Protein AF-A0A527G1C2-F1 (afdb_monomer)

Foldseek 3Di:
DVPPQDWDWDPQFDPDIDTLVQLSVVVVPDPDPDQALLVSLVSLLVSQPTQGPDDPVDGNVVSSVCRSVVSSVVSVVVVVVVVPD

Solvent-accessible surface area (backbone atoms only — not comparable to full-atom values): 5114 Å² total; per-residue (Å²): 126,96,75,83,68,79,82,54,74,51,63,87,30,39,96,60,65,45,68,44,62,59,40,42,49,53,59,70,69,47,85,66,92,65,94,49,35,68,61,52,17,52,46,36,58,77,44,62,80,74,66,36,43,70,50,99,91,45,51,16,69,57,48,52,66,51,44,21,68,48,47,22,50,53,46,50,48,52,64,56,60,72,68,76,118

Structure (mmCIF, N/CA/C/O backbone):
data_AF-A0A527G1C2-F1
#
_entry.id   AF-A0A527G1C2-F1
#
loop_
_atom_site.group_PDB
_atom_site.id
_atom_site.type_symbol
_atom_site.label_atom_id
_atom_site.label_alt_id
_atom_site.label_comp_id
_atom_site.label_asym_id
_atom_site.label_entity_id
_atom_site.label_seq_id
_atom_site.pdbx_PDB_ins_code
_atom_site.Cartn_x
_atom_site.Cartn_y
_atom_site.Cartn_z
_atom_site.occupancy
_atom_site.B_iso_or_equiv
_atom_site.auth_seq_id
_atom_site.auth_comp_id
_atom_site.auth_asym_id
_atom_site.auth_atom_id
_atom_site.pdbx_PDB_model_num
ATOM 1 N N . ASP A 1 1 ? -16.836 -4.920 16.138 1.00 49.44 1 ASP A N 1
ATOM 2 C CA . ASP A 1 1 ? -17.079 -5.473 14.796 1.00 49.44 1 ASP A CA 1
ATOM 3 C C . ASP A 1 1 ? -15.857 -6.303 14.413 1.00 49.44 1 ASP A C 1
ATOM 5 O O . ASP A 1 1 ? -14.809 -5.733 14.144 1.00 49.44 1 ASP A O 1
ATOM 9 N N . LYS A 1 2 ? -15.923 -7.633 14.558 1.00 41.12 2 LYS A N 1
ATOM 10 C CA . LYS A 1 2 ? -14.777 -8.530 14.295 1.00 41.12 2 LYS A CA 1
ATOM 11 C C . LYS A 1 2 ? -14.574 -8.790 12.787 1.00 41.12 2 LYS A C 1
ATOM 13 O O . LYS A 1 2 ? -13.602 -9.452 12.408 1.00 41.12 2 LYS A O 1
ATOM 18 N N . ASP A 1 3 ? -15.447 -8.227 11.946 1.00 50.84 3 ASP A N 1
ATOM 19 C CA . ASP A 1 3 ? -15.543 -8.532 10.517 1.00 50.84 3 ASP A CA 1
ATOM 20 C C . ASP A 1 3 ? -15.065 -7.394 9.606 1.00 50.84 3 ASP A C 1
ATOM 22 O O . ASP A 1 3 ? -14.747 -7.636 8.442 1.00 50.84 3 ASP A O 1
ATOM 26 N N . LYS A 1 4 ? -14.867 -6.177 10.129 1.00 63.84 4 LYS A N 1
ATOM 27 C CA . LYS A 1 4 ? -14.218 -5.072 9.396 1.00 63.84 4 LYS A CA 1
ATOM 28 C C . LYS A 1 4 ? -12.696 -5.230 9.337 1.00 63.84 4 LYS A C 1
ATOM 30 O O . LYS A 1 4 ? -11.947 -4.440 9.902 1.00 63.84 4 LYS A O 1
ATOM 35 N N . ARG A 1 5 ? -12.221 -6.266 8.644 1.00 76.56 5 ARG A N 1
ATOM 36 C CA . ARG A 1 5 ? -10.791 -6.457 8.359 1.00 76.56 5 ARG A CA 1
ATOM 37 C C . ARG A 1 5 ? -10.416 -5.824 7.022 1.00 76.56 5 ARG A C 1
ATOM 39 O O . ARG A 1 5 ? -10.962 -6.192 5.985 1.00 76.56 5 ARG A O 1
ATOM 46 N N . CYS A 1 6 ? -9.450 -4.906 7.044 1.00 84.62 6 CYS A N 1
ATOM 47 C CA . CYS A 1 6 ? -8.851 -4.365 5.828 1.00 84.62 6 CYS A CA 1
ATOM 48 C C . CYS A 1 6 ? -8.041 -5.461 5.11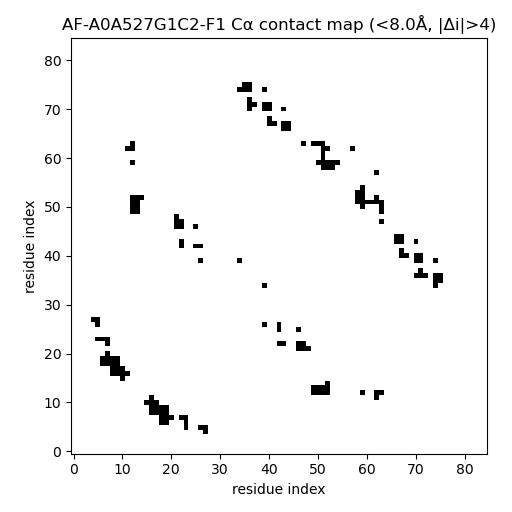7 1.00 84.62 6 CYS A C 1
ATOM 50 O O . CYS A 1 6 ? -7.282 -6.194 5.754 1.00 84.62 6 CYS A O 1
ATOM 52 N N . ARG A 1 7 ? -8.223 -5.592 3.800 1.00 92.44 7 ARG A N 1
ATOM 53 C CA . ARG A 1 7 ? -7.459 -6.502 2.940 1.00 92.44 7 ARG A CA 1
ATOM 54 C C . ARG A 1 7 ? -6.853 -5.707 1.802 1.00 92.44 7 ARG A C 1
ATOM 56 O O . ARG A 1 7 ? -7.566 -4.967 1.128 1.00 92.44 7 ARG A O 1
ATOM 63 N N . ILE A 1 8 ? -5.553 -5.873 1.591 1.00 94.69 8 ILE A N 1
ATOM 64 C CA . ILE A 1 8 ? -4.795 -5.086 0.620 1.00 94.69 8 ILE A CA 1
ATOM 65 C C . ILE A 1 8 ? -4.050 -6.058 -0.283 1.00 94.69 8 ILE A C 1
ATOM 67 O O . ILE A 1 8 ? -3.226 -6.842 0.183 1.00 94.69 8 ILE A O 1
ATOM 71 N N . ALA A 1 9 ? -4.343 -6.012 -1.580 1.00 96.56 9 ALA A N 1
ATOM 72 C CA . ALA A 1 9 ? -3.640 -6.776 -2.602 1.00 96.56 9 ALA A CA 1
ATOM 73 C C . ALA A 1 9 ? -2.994 -5.823 -3.606 1.00 96.56 9 ALA A C 1
ATOM 75 O O . ALA A 1 9 ? -3.587 -4.817 -3.994 1.00 96.56 9 ALA A O 1
ATOM 76 N N . VAL A 1 10 ? -1.772 -6.149 -4.017 1.00 97.06 10 VAL A N 1
ATOM 77 C CA . VAL A 1 10 ? -0.961 -5.341 -4.926 1.00 97.06 10 VAL A CA 1
ATOM 78 C C . VAL A 1 10 ? -0.559 -6.207 -6.113 1.00 97.06 10 VAL A C 1
ATOM 80 O O . VAL A 1 10 ? -0.040 -7.310 -5.946 1.00 97.06 10 VAL A O 1
ATOM 83 N N . GLY A 1 11 ? -0.803 -5.694 -7.317 1.00 95.69 11 GLY A N 1
ATOM 84 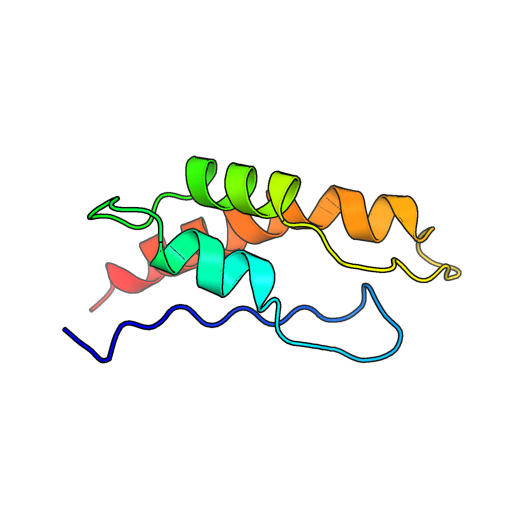C CA . GLY A 1 11 ? -0.341 -6.271 -8.577 1.00 95.69 11 GLY A CA 1
ATOM 85 C C . GLY A 1 11 ? 0.724 -5.401 -9.239 1.00 95.69 11 GLY A C 1
ATOM 86 O O . GLY A 1 11 ? 0.969 -4.272 -8.820 1.00 95.69 11 GLY A O 1
ATOM 87 N N . SER A 1 12 ? 1.357 -5.925 -10.289 1.00 92.88 12 SER A N 1
ATOM 88 C CA . SER A 1 12 ? 2.311 -5.199 -11.148 1.00 92.88 12 SER A CA 1
ATOM 89 C C . SER A 1 12 ? 3.580 -4.654 -10.474 1.00 92.88 12 SER A C 1
ATOM 91 O O . SER A 1 12 ? 4.382 -4.014 -11.155 1.00 92.88 12 SER A O 1
ATOM 93 N N . VAL A 1 13 ? 3.804 -4.927 -9.187 1.00 95.88 13 VAL A N 1
ATOM 94 C CA . VAL A 1 13 ? 5.056 -4.607 -8.479 1.00 95.88 13 VAL A CA 1
ATOM 95 C C . VAL A 1 13 ? 6.021 -5.783 -8.497 1.00 95.88 13 VAL A C 1
ATOM 97 O O . VAL A 1 13 ? 7.190 -5.600 -8.804 1.00 95.88 13 VAL A O 1
ATOM 100 N N . GLU A 1 14 ? 5.519 -6.984 -8.238 1.00 96.12 14 GLU A N 1
ATOM 101 C CA . GLU A 1 14 ? 6.243 -8.255 -8.312 1.00 96.12 14 GLU A CA 1
ATOM 102 C C . GLU A 1 14 ? 5.768 -9.066 -9.537 1.00 96.12 14 GLU A C 1
ATOM 104 O O . GLU A 1 14 ? 4.841 -8.635 -10.241 1.00 96.12 14 GLU A O 1
ATOM 109 N N . PRO A 1 15 ? 6.394 -10.221 -9.851 1.00 94.44 15 PRO A N 1
ATOM 110 C CA . PRO A 1 15 ? 5.938 -11.091 -10.939 1.00 94.44 15 PRO A CA 1
ATOM 111 C C . PRO A 1 15 ? 4.518 -11.634 -10.734 1.00 94.44 15 PRO A C 1
ATOM 113 O O . PRO A 1 15 ? 3.807 -11.871 -11.707 1.00 94.44 15 PRO A O 1
ATOM 116 N N . VAL A 1 16 ? 4.098 -11.805 -9.477 1.00 95.69 16 VAL A N 1
ATOM 117 C CA . VAL A 1 16 ? 2.775 -12.314 -9.097 1.00 95.69 16 VAL A CA 1
ATOM 118 C C . VAL A 1 16 ? 2.116 -11.321 -8.147 1.00 95.69 16 VAL A C 1
ATOM 120 O O . VAL A 1 16 ? 2.766 -10.784 -7.252 1.00 95.69 16 VAL A O 1
ATOM 123 N N . ALA A 1 17 ? 0.821 -11.062 -8.341 1.00 96.94 17 ALA A N 1
ATOM 124 C CA . ALA A 1 17 ? 0.061 -10.239 -7.409 1.00 96.94 17 ALA A CA 1
ATOM 125 C C . ALA A 1 17 ? -0.049 -10.943 -6.051 1.00 96.94 17 ALA A C 1
ATOM 127 O O . ALA A 1 17 ? -0.354 -12.135 -5.986 1.00 96.94 17 ALA A O 1
ATOM 128 N N . ARG A 1 18 ? 0.153 -10.205 -4.959 1.00 97.25 18 ARG A N 1
ATOM 129 C CA . ARG A 1 18 ? 0.051 -10.762 -3.606 1.00 97.25 18 ARG A CA 1
ATOM 130 C C . ARG A 1 18 ? -0.605 -9.804 -2.631 1.00 97.25 18 ARG A C 1
ATOM 132 O O . ARG A 1 18 ? -0.734 -8.605 -2.878 1.00 97.25 18 ARG A O 1
ATOM 139 N N . ARG A 1 19 ? -1.006 -10.358 -1.489 1.00 97.38 19 ARG A N 1
ATOM 140 C CA . ARG A 1 19 ? -1.488 -9.576 -0.352 1.00 97.38 19 ARG A CA 1
ATOM 141 C C . ARG A 1 19 ? -0.337 -8.886 0.370 1.00 97.38 19 ARG A C 1
ATOM 143 O O . ARG A 1 19 ? 0.755 -9.442 0.503 1.00 97.38 19 ARG A O 1
ATOM 150 N N . TRP A 1 20 ? -0.616 -7.694 0.879 1.00 97.62 20 TRP A N 1
ATOM 151 C CA . TRP A 1 20 ? 0.321 -6.898 1.658 1.00 97.62 20 TRP A CA 1
ATOM 152 C C . TRP A 1 20 ? 0.111 -7.143 3.153 1.00 97.62 20 TRP A C 1
ATOM 154 O O . TRP A 1 20 ? -0.406 -6.304 3.886 1.00 97.62 20 TRP A O 1
ATOM 164 N N . ALA A 1 21 ? 0.490 -8.342 3.600 1.00 96.75 21 ALA A N 1
ATOM 165 C CA . ALA A 1 21 ? 0.231 -8.795 4.964 1.00 96.75 21 ALA A CA 1
ATOM 166 C C . ALA A 1 21 ? 0.857 -7.884 6.035 1.00 96.75 21 ALA A C 1
ATOM 168 O O . ALA A 1 21 ? 0.218 -7.654 7.058 1.00 96.75 21 ALA A O 1
ATOM 169 N N . ALA A 1 22 ? 2.058 -7.343 5.793 1.00 96.75 22 ALA A N 1
ATOM 170 C CA . ALA A 1 22 ? 2.725 -6.429 6.721 1.00 96.75 22 ALA A CA 1
ATOM 171 C C . ALA A 1 22 ? 1.906 -5.149 6.967 1.00 96.75 22 ALA A C 1
ATOM 173 O O . ALA A 1 22 ? 1.663 -4.785 8.115 1.00 96.75 22 ALA A O 1
ATOM 174 N N . LEU A 1 23 ? 1.394 -4.518 5.905 1.00 96.44 23 LEU A N 1
ATOM 175 C CA . LEU A 1 23 ? 0.536 -3.338 6.025 1.00 96.44 23 LEU A CA 1
ATOM 176 C C . LEU A 1 23 ? -0.813 -3.669 6.678 1.00 96.44 23 LEU A C 1
ATOM 178 O O . LEU A 1 23 ? -1.270 -2.926 7.540 1.00 96.44 23 LEU A O 1
ATOM 182 N N . GLU A 1 24 ? -1.436 -4.797 6.319 1.00 94.94 24 GLU A N 1
ATOM 183 C CA . GLU A 1 24 ? -2.681 -5.241 6.965 1.00 94.94 24 GLU A CA 1
ATOM 184 C C . GLU A 1 24 ? -2.506 -5.414 8.486 1.00 94.94 24 GLU A C 1
ATOM 186 O O . GLU A 1 24 ? -3.387 -5.034 9.256 1.00 94.94 24 GLU A O 1
ATOM 191 N N . GLN A 1 25 ? -1.373 -5.973 8.925 1.00 94.00 25 GLN A N 1
ATOM 192 C CA . GLN A 1 25 ? -1.052 -6.142 10.345 1.00 94.00 25 GLN A CA 1
ATOM 193 C C . GLN A 1 25 ? -0.776 -4.804 11.030 1.00 94.00 25 GLN A C 1
ATOM 195 O O . GLN A 1 25 ? -1.306 -4.571 12.113 1.00 94.00 25 GLN A O 1
ATOM 200 N N . ALA A 1 26 ? -0.014 -3.914 10.392 1.00 93.88 26 ALA A N 1
ATOM 201 C CA . ALA A 1 26 ? 0.270 -2.582 10.918 1.00 93.88 26 ALA A CA 1
ATOM 202 C C . ALA A 1 26 ? -1.014 -1.766 11.129 1.00 93.88 26 ALA A C 1
ATOM 204 O O . ALA A 1 26 ? -1.213 -1.173 12.183 1.00 93.88 26 ALA A O 1
ATOM 205 N N . MET A 1 27 ? -1.939 -1.817 10.168 1.00 91.62 27 MET A N 1
ATOM 206 C CA . MET A 1 27 ? -3.248 -1.171 10.293 1.00 91.62 27 MET A CA 1
ATOM 207 C C . MET A 1 27 ? -4.133 -1.807 11.369 1.00 91.62 27 MET A C 1
ATOM 209 O O . MET A 1 27 ? -4.927 -1.111 11.986 1.00 91.62 27 MET A O 1
ATOM 213 N N . ALA A 1 28 ? -4.036 -3.122 11.583 1.00 89.81 28 ALA A N 1
ATOM 214 C CA . ALA A 1 28 ? -4.787 -3.804 12.637 1.00 89.81 28 ALA A CA 1
ATOM 215 C C . ALA A 1 28 ? -4.223 -3.534 14.043 1.00 89.81 28 ALA A C 1
ATOM 217 O O . ALA A 1 28 ? -4.966 -3.616 15.019 1.00 89.81 28 ALA A O 1
ATOM 218 N N . ALA A 1 29 ? -2.921 -3.253 14.143 1.00 89.69 29 ALA A N 1
ATOM 219 C CA . ALA A 1 29 ? -2.249 -2.883 15.385 1.00 89.69 29 ALA A CA 1
ATOM 220 C C . ALA A 1 29 ? -2.396 -1.387 15.715 1.00 89.69 29 ALA A C 1
ATOM 222 O O . ALA A 1 29 ? -2.223 -0.996 16.869 1.00 89.69 29 ALA A O 1
ATOM 223 N N . ASP A 1 30 ? -2.714 -0.555 14.721 1.00 84.19 30 ASP A N 1
ATOM 224 C CA . ASP A 1 30 ? -3.007 0.858 14.926 1.00 84.19 30 ASP A CA 1
ATOM 225 C C . ASP A 1 30 ? -4.330 1.026 15.689 1.00 84.19 30 ASP A C 1
ATOM 227 O O . ASP A 1 30 ? -5.406 0.659 15.221 1.00 84.19 30 ASP A O 1
ATOM 231 N N . SER A 1 31 ? -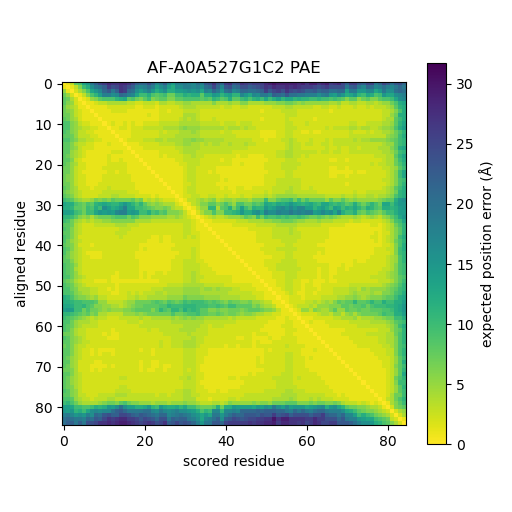4.250 1.622 16.879 1.00 73.81 31 SER A N 1
ATOM 232 C CA . SER A 1 31 ? -5.396 1.900 17.753 1.00 73.81 31 SER A CA 1
ATOM 233 C C . SER A 1 31 ? -6.313 3.019 17.232 1.00 73.81 31 SER A C 1
ATOM 235 O O . SER A 1 31 ? -7.248 3.423 17.928 1.00 73.81 31 SER A O 1
ATOM 237 N N . ALA A 1 32 ? -6.043 3.574 16.046 1.00 76.31 32 ALA A N 1
ATOM 238 C CA . ALA A 1 32 ? -6.908 4.560 15.415 1.00 76.31 32 ALA A CA 1
ATOM 239 C C . ALA A 1 32 ? -8.326 4.019 15.195 1.00 76.31 32 ALA A C 1
ATOM 241 O O . ALA A 1 32 ? -8.548 3.007 14.537 1.00 76.31 32 ALA A O 1
ATOM 242 N N . SER A 1 33 ? -9.312 4.764 15.693 1.00 68.50 33 SER A N 1
ATOM 243 C CA . SER A 1 33 ? -10.730 4.413 15.549 1.00 68.50 33 SER A CA 1
ATOM 244 C C . 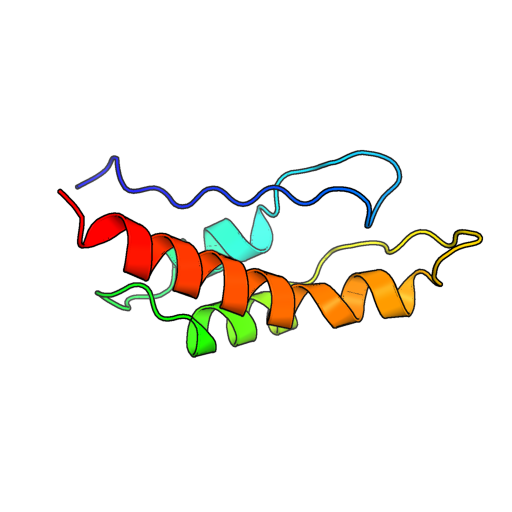SER A 1 33 ? -11.256 4.605 14.116 1.00 68.50 33 SER A C 1
ATOM 246 O O . SER A 1 33 ? -12.241 3.984 13.719 1.00 68.50 33 SER A O 1
ATOM 248 N N . ALA A 1 34 ? -10.602 5.458 13.320 1.00 82.81 34 ALA A N 1
ATOM 249 C CA . ALA A 1 34 ? -11.033 5.805 11.971 1.00 82.81 34 ALA A CA 1
ATOM 250 C C . ALA A 1 34 ? -9.933 5.548 10.937 1.00 82.81 34 ALA A C 1
ATOM 252 O O . ALA A 1 34 ? -8.760 5.835 11.165 1.00 82.81 34 ALA A O 1
ATOM 253 N N . LEU A 1 35 ? -10.352 5.049 9.774 1.00 88.19 35 LEU A N 1
ATOM 254 C CA . LEU A 1 35 ? -9.492 4.872 8.613 1.00 88.19 35 LEU A CA 1
ATOM 255 C C . LEU A 1 35 ? -9.076 6.246 8.059 1.00 88.19 35 LEU A C 1
ATOM 257 O O . LEU A 1 35 ? -9.936 7.023 7.644 1.00 88.19 35 LEU A O 1
ATOM 261 N N . ASP A 1 36 ? -7.7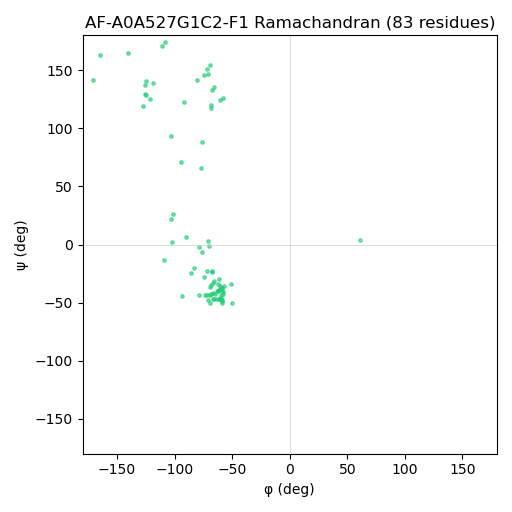70 6.518 8.025 1.00 92.50 36 ASP A N 1
ATOM 262 C CA . ASP A 1 36 ? -7.195 7.792 7.578 1.00 92.50 36 ASP A CA 1
ATOM 263 C C . ASP A 1 36 ? -6.222 7.600 6.390 1.00 92.50 36 ASP A C 1
ATOM 265 O O . ASP A 1 36 ? -5.278 6.806 6.498 1.00 92.50 36 ASP A O 1
ATOM 269 N N . PRO A 1 37 ? -6.410 8.300 5.250 1.00 94.81 37 PRO A N 1
ATOM 270 C CA . PRO A 1 37 ? -5.568 8.128 4.065 1.00 94.81 37 PRO A CA 1
ATOM 271 C C . PRO A 1 37 ? -4.088 8.472 4.268 1.00 94.81 37 PRO A C 1
ATOM 273 O O . PRO A 1 37 ? -3.234 7.776 3.719 1.00 94.81 37 PRO A O 1
ATOM 276 N N . GLU A 1 38 ? -3.778 9.542 5.006 1.00 96.62 38 GLU A N 1
ATOM 277 C CA . GLU A 1 38 ? -2.396 10.008 5.191 1.00 96.62 38 GLU A CA 1
ATOM 278 C C . GLU A 1 38 ? -1.625 9.046 6.087 1.00 96.62 38 GLU A C 1
ATOM 280 O O . GLU A 1 38 ? -0.540 8.582 5.732 1.00 96.62 38 GLU A O 1
ATOM 285 N N . ARG A 1 39 ? -2.227 8.669 7.216 1.00 95.25 39 ARG A N 1
ATOM 286 C CA . ARG A 1 39 ? -1.651 7.696 8.136 1.00 95.25 39 ARG A CA 1
ATOM 287 C C . ARG A 1 39 ? -1.431 6.350 7.461 1.00 95.25 39 ARG A C 1
ATOM 289 O O . ARG A 1 39 ? -0.348 5.782 7.575 1.00 95.25 39 ARG A O 1
ATOM 296 N N . THR A 1 40 ? -2.422 5.857 6.715 1.00 95.38 40 THR A N 1
ATOM 297 C CA . THR A 1 40 ? -2.289 4.566 6.024 1.00 95.38 40 THR A CA 1
ATOM 298 C C . THR A 1 40 ? -1.162 4.603 4.987 1.00 95.38 40 THR A C 1
ATOM 300 O O . THR A 1 40 ? -0.461 3.612 4.799 1.00 95.38 40 THR A O 1
ATOM 303 N N . ALA A 1 41 ? -0.935 5.748 4.335 1.00 97.62 41 ALA A N 1
ATOM 304 C CA . ALA A 1 41 ? 0.194 5.919 3.426 1.00 97.62 41 ALA A CA 1
ATOM 305 C C . ALA A 1 41 ? 1.546 5.936 4.157 1.00 97.62 41 ALA A C 1
ATOM 307 O O . ALA A 1 41 ? 2.508 5.372 3.643 1.00 97.62 41 ALA A O 1
ATOM 308 N N . GLY A 1 42 ? 1.610 6.520 5.358 1.00 97.62 42 GLY A N 1
ATOM 309 C CA . GLY A 1 42 ? 2.778 6.438 6.241 1.00 97.62 42 GLY A CA 1
ATOM 310 C C . GLY A 1 42 ? 3.127 4.992 6.602 1.00 97.62 42 GLY A C 1
ATOM 311 O O . GLY A 1 42 ? 4.248 4.553 6.355 1.00 97.62 42 GLY A O 1
ATOM 312 N N . LEU A 1 43 ? 2.139 4.216 7.062 1.00 96.81 43 LEU A N 1
ATOM 313 C CA . LEU A 1 43 ? 2.313 2.783 7.336 1.00 96.81 43 LEU A CA 1
ATOM 314 C C . LEU A 1 43 ? 2.733 2.010 6.077 1.00 96.81 43 LEU A C 1
ATOM 316 O O . LEU A 1 43 ? 3.565 1.109 6.141 1.00 96.81 43 LEU A O 1
ATOM 320 N N . ALA A 1 44 ? 2.195 2.368 4.909 1.00 97.50 44 ALA A N 1
ATOM 321 C CA . ALA A 1 44 ? 2.578 1.747 3.645 1.00 97.50 44 ALA A CA 1
ATOM 322 C C . ALA A 1 44 ? 4.034 2.040 3.249 1.00 97.50 44 ALA A C 1
ATOM 324 O O . ALA A 1 44 ? 4.653 1.199 2.602 1.00 97.50 44 ALA A O 1
ATOM 325 N N . LEU A 1 45 ? 4.590 3.202 3.611 1.00 97.56 45 LEU A N 1
ATOM 326 C CA . LEU A 1 45 ? 6.017 3.486 3.426 1.00 97.56 45 LEU A CA 1
ATOM 327 C C . LEU A 1 45 ? 6.870 2.626 4.361 1.00 97.56 45 LEU A C 1
ATOM 329 O O . LEU A 1 45 ? 7.805 1.975 3.901 1.00 97.56 45 LEU A O 1
ATOM 333 N N . GLU A 1 46 ? 6.528 2.611 5.650 1.00 97.75 46 GLU A N 1
ATOM 334 C CA . GLU A 1 46 ? 7.277 1.906 6.696 1.00 97.75 46 GLU A CA 1
ATOM 335 C C . GLU A 1 46 ? 7.290 0.387 6.484 1.00 97.75 46 GLU A C 1
ATOM 337 O O . GLU A 1 46 ? 8.323 -0.264 6.628 1.00 97.75 46 GLU A O 1
ATOM 342 N N . HIS A 1 47 ? 6.158 -0.179 6.066 1.00 97.50 47 HIS A N 1
ATOM 343 C CA . HIS A 1 47 ? 5.973 -1.622 5.915 1.00 97.50 47 HIS A CA 1
ATOM 344 C C . HIS A 1 47 ? 6.071 -2.104 4.459 1.00 97.50 47 HIS A C 1
ATOM 346 O O . HIS A 1 47 ? 5.488 -3.130 4.098 1.00 97.50 47 HIS A O 1
ATOM 352 N N . ASN A 1 48 ? 6.798 -1.382 3.599 1.00 97.31 48 ASN A N 1
ATOM 353 C CA . ASN A 1 48 ? 7.019 -1.776 2.204 1.00 97.31 48 ASN A CA 1
ATOM 354 C C . ASN A 1 48 ? 8.046 -2.906 2.056 1.00 97.31 48 ASN A C 1
ATOM 356 O O . ASN A 1 48 ? 9.235 -2.680 1.808 1.00 97.31 48 ASN A O 1
ATOM 360 N N . ASP A 1 49 ? 7.538 -4.133 2.126 1.00 97.31 49 ASP A N 1
ATOM 361 C CA . ASP A 1 49 ? 8.290 -5.381 1.985 1.00 97.31 49 ASP A CA 1
ATOM 362 C C . ASP A 1 49 ? 8.385 -5.909 0.538 1.00 97.31 49 ASP A C 1
ATOM 364 O O . ASP A 1 49 ? 8.900 -7.004 0.313 1.00 97.31 49 ASP A O 1
ATOM 368 N N . PHE A 1 50 ? 7.904 -5.156 -0.458 1.00 97.44 50 PHE A N 1
ATOM 369 C CA . PHE A 1 50 ? 7.903 -5.605 -1.852 1.00 97.44 50 PHE A CA 1
ATOM 370 C C . PHE A 1 50 ? 9.293 -5.648 -2.477 1.00 97.44 50 PHE A C 1
ATOM 372 O O . PHE A 1 50 ? 10.128 -4.776 -2.244 1.00 97.44 50 PHE A O 1
ATOM 379 N N . GLN A 1 51 ? 9.496 -6.613 -3.370 1.00 96.25 51 GLN A N 1
ATOM 380 C CA . GLN A 1 51 ? 10.642 -6.663 -4.274 1.00 96.25 51 GLN A CA 1
ATOM 381 C C . GLN A 1 51 ? 10.196 -6.223 -5.667 1.00 96.25 51 GLN A C 1
ATOM 383 O O . GLN A 1 51 ? 9.665 -7.000 -6.457 1.00 96.25 51 GLN A O 1
ATOM 388 N N . GLY A 1 52 ? 10.364 -4.931 -5.953 1.00 94.69 52 GLY A N 1
ATOM 389 C CA . GLY A 1 52 ? 9.963 -4.361 -7.233 1.00 94.69 52 GLY A CA 1
ATOM 390 C C . GLY A 1 52 ? 10.703 -5.030 -8.386 1.00 94.69 52 GLY A C 1
ATOM 391 O O . GLY A 1 52 ? 11.930 -5.045 -8.401 1.00 94.69 52 GLY A O 1
ATOM 392 N N . ARG A 1 53 ? 9.962 -5.565 -9.356 1.00 95.06 53 ARG A N 1
ATOM 393 C CA . ARG A 1 53 ? 10.539 -6.130 -10.576 1.00 95.06 53 ARG A CA 1
ATOM 394 C C . ARG A 1 53 ? 10.885 -5.031 -11.569 1.00 95.06 53 ARG A C 1
ATOM 396 O O . ARG A 1 53 ? 10.095 -4.108 -11.780 1.00 95.06 53 ARG A O 1
ATOM 403 N N . ASP A 1 54 ? 12.000 -5.190 -12.258 1.00 93.69 54 ASP A N 1
ATOM 404 C CA . ASP A 1 54 ? 12.275 -4.371 -13.428 1.00 93.69 54 ASP A CA 1
ATOM 405 C C . ASP A 1 54 ? 11.371 -4.777 -14.595 1.00 93.69 54 ASP A C 1
ATOM 407 O O . ASP A 1 54 ? 10.909 -5.917 -14.729 1.00 93.69 54 ASP A O 1
ATOM 411 N N . GLY A 1 55 ? 11.073 -3.811 -15.450 1.00 89.44 55 GLY A N 1
ATOM 412 C CA . GLY A 1 55 ? 10.339 -4.038 -16.680 1.00 89.44 55 GLY A CA 1
ATOM 413 C C . GLY A 1 55 ? 10.469 -2.844 -17.606 1.00 89.44 55 GLY A C 1
ATOM 414 O O . GLY A 1 55 ? 10.793 -1.745 -17.170 1.00 89.44 55 GLY A O 1
ATOM 415 N N . LYS A 1 56 ? 10.152 -3.054 -18.886 1.00 89.88 56 LYS A N 1
ATOM 416 C CA . LYS A 1 56 ? 10.257 -2.029 -19.936 1.00 89.88 56 LYS A CA 1
ATOM 417 C C . LYS A 1 56 ? 9.574 -0.702 -19.573 1.00 89.88 56 LYS A C 1
ATOM 419 O O . LYS A 1 56 ? 10.029 0.353 -19.988 1.00 89.8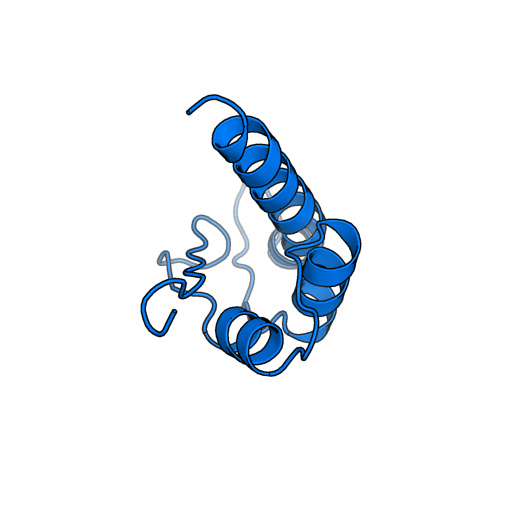8 5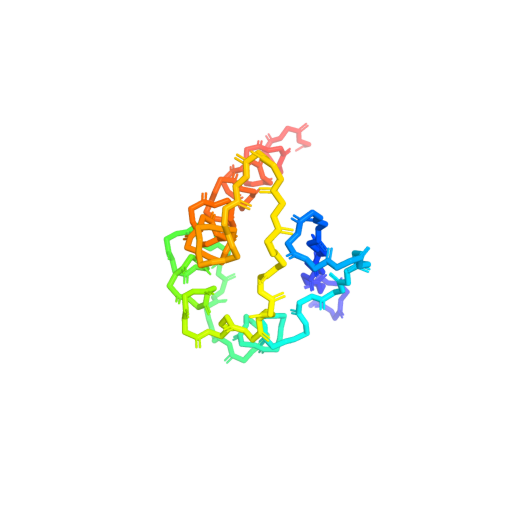6 LYS A O 1
ATOM 424 N N . GLU A 1 57 ? 8.474 -0.771 -18.829 1.00 86.38 57 GLU A N 1
ATOM 425 C CA . GLU A 1 57 ? 7.659 0.393 -18.469 1.00 86.38 57 GLU A CA 1
ATOM 426 C C . GLU A 1 57 ? 8.142 1.122 -17.210 1.00 86.38 57 GLU A C 1
ATOM 428 O O . GLU A 1 57 ? 7.813 2.288 -17.029 1.00 86.38 57 GLU A O 1
ATOM 433 N N . ALA A 1 58 ? 8.857 0.434 -16.313 1.00 91.19 58 ALA A N 1
ATOM 434 C CA . ALA A 1 58 ? 9.321 1.004 -15.050 1.00 91.19 58 ALA A CA 1
ATOM 435 C C . ALA A 1 58 ? 10.302 0.070 -14.338 1.00 91.19 58 ALA A C 1
ATOM 437 O O . ALA A 1 58 ? 10.067 -1.145 -14.261 1.00 91.19 58 ALA A O 1
ATOM 438 N N . GLU A 1 59 ? 11.314 0.683 -13.733 1.00 94.69 59 GLU A N 1
ATOM 439 C CA . GLU A 1 59 ? 12.280 0.057 -12.833 1.00 94.69 59 GLU A CA 1
ATOM 440 C C . GLU A 1 59 ? 11.636 -0.352 -11.497 1.00 94.69 59 GLU A C 1
ATOM 442 O O . GLU A 1 59 ? 10.640 0.226 -11.039 1.00 94.69 59 GLU A O 1
ATOM 447 N N . GLY A 1 60 ? 12.219 -1.357 -10.849 1.00 94.88 60 GLY A N 1
ATOM 448 C CA . GLY A 1 60 ? 11.704 -1.962 -9.628 1.00 94.88 60 GLY A CA 1
ATOM 449 C C . GLY A 1 60 ? 11.613 -0.986 -8.457 1.00 94.88 60 GLY A C 1
ATOM 450 O O . GLY A 1 60 ? 10.617 -0.985 -7.726 1.00 94.88 60 GLY A O 1
ATOM 451 N N . TRP A 1 61 ? 12.599 -0.098 -8.299 1.00 95.31 61 TRP A N 1
ATOM 452 C CA . TRP A 1 61 ? 12.578 0.912 -7.235 1.00 95.31 61 TRP A CA 1
ATOM 453 C C . TRP A 1 61 ? 11.374 1.855 -7.376 1.00 95.31 61 TRP A C 1
ATOM 455 O O . TRP A 1 61 ? 10.719 2.168 -6.379 1.00 95.31 61 TRP A O 1
ATOM 465 N N . TYR A 1 62 ? 11.020 2.242 -8.606 1.00 95.94 62 TYR A N 1
ATOM 466 C CA . TYR A 1 62 ? 9.904 3.148 -8.868 1.00 95.94 62 TYR A CA 1
ATOM 467 C C . TYR A 1 62 ? 8.569 2.481 -8.537 1.00 95.94 62 TYR A C 1
ATOM 469 O O . TYR A 1 62 ? 7.721 3.072 -7.866 1.00 95.94 62 TYR A O 1
ATOM 477 N N . ARG A 1 63 ? 8.407 1.203 -8.909 1.00 95.44 63 ARG A N 1
ATOM 478 C CA . ARG A 1 63 ? 7.215 0.406 -8.564 1.00 95.44 63 ARG A CA 1
ATOM 479 C C . ARG A 1 63 ? 6.980 0.331 -7.057 1.00 95.44 63 ARG A C 1
ATOM 481 O O . ARG A 1 63 ? 5.830 0.352 -6.630 1.00 95.44 63 ARG A O 1
ATOM 488 N N . ARG A 1 64 ? 8.049 0.277 -6.255 1.00 96.62 64 ARG A N 1
ATOM 489 C CA . ARG A 1 64 ? 7.955 0.325 -4.788 1.00 96.62 64 ARG A CA 1
ATOM 490 C C . ARG A 1 64 ? 7.622 1.724 -4.283 1.00 96.62 64 ARG A C 1
ATOM 492 O O . ARG A 1 64 ? 6.766 1.855 -3.412 1.00 96.62 64 ARG A O 1
ATOM 499 N N . GLN A 1 65 ? 8.262 2.756 -4.832 1.00 96.06 65 GLN A N 1
ATOM 500 C CA . GLN A 1 65 ? 8.078 4.146 -4.405 1.00 96.06 65 GLN A CA 1
ATOM 501 C C . GLN A 1 65 ? 6.620 4.609 -4.546 1.00 96.06 65 GLN A C 1
ATOM 503 O O . GLN A 1 65 ? 6.094 5.302 -3.675 1.00 96.06 65 GLN A O 1
ATOM 508 N N . VAL A 1 66 ? 5.936 4.197 -5.616 1.00 96.38 66 VAL A N 1
ATOM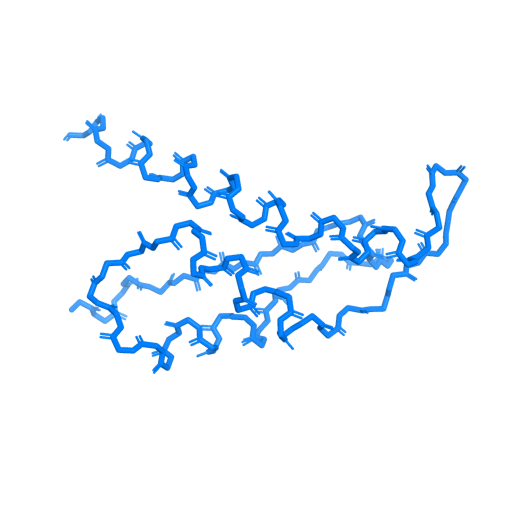 509 C CA . VAL A 1 66 ? 4.556 4.630 -5.889 1.00 96.38 66 VAL A CA 1
ATOM 510 C C . VAL A 1 66 ? 3.495 3.952 -5.016 1.00 96.38 66 VAL A C 1
ATOM 512 O O . VAL A 1 66 ? 2.327 4.345 -5.068 1.00 96.38 66 VAL A O 1
ATOM 515 N N . LEU A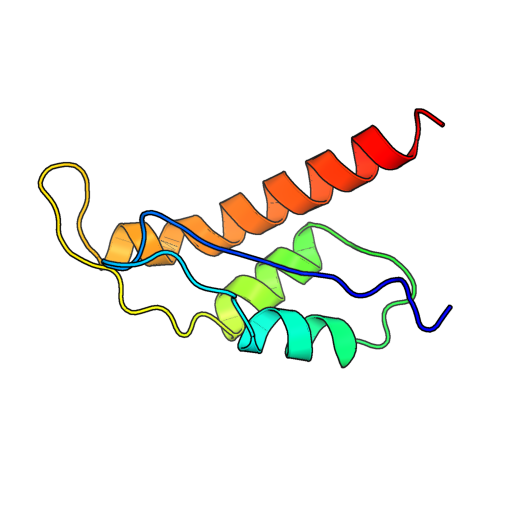 1 67 ? 3.853 2.958 -4.197 1.00 97.62 67 LEU A N 1
ATOM 516 C CA . LEU A 1 67 ? 2.870 2.205 -3.416 1.00 97.62 67 LEU A CA 1
ATOM 517 C C . LEU A 1 67 ? 2.165 3.047 -2.357 1.00 97.62 67 LEU A C 1
ATOM 519 O O . LEU A 1 67 ? 0.938 3.035 -2.290 1.00 97.62 67 LEU A O 1
ATOM 523 N N . ALA A 1 68 ? 2.899 3.831 -1.576 1.00 97.75 68 ALA A N 1
ATOM 524 C CA . ALA A 1 68 ? 2.298 4.686 -0.558 1.00 97.75 68 ALA A CA 1
ATOM 525 C C . ALA A 1 68 ? 1.284 5.706 -1.119 1.00 97.75 68 ALA A C 1
ATOM 527 O O . ALA A 1 68 ? 0.151 5.752 -0.627 1.00 97.75 68 ALA A O 1
ATOM 528 N N . PRO A 1 69 ? 1.587 6.475 -2.188 1.00 98.00 69 PRO A N 1
ATOM 529 C CA . PRO A 1 69 ? 0.589 7.366 -2.775 1.00 98.00 69 PRO A CA 1
ATOM 530 C C . PRO A 1 69 ? -0.577 6.619 -3.446 1.00 98.00 69 PRO A C 1
ATOM 532 O O . PRO A 1 69 ? -1.657 7.193 -3.597 1.00 98.00 69 PRO A O 1
ATOM 535 N N . LEU A 1 70 ? -0.414 5.360 -3.872 1.00 97.62 70 LEU A N 1
ATOM 536 C CA . LEU A 1 70 ? -1.536 4.527 -4.334 1.00 97.62 70 LEU A CA 1
ATOM 537 C C . LEU A 1 70 ? -2.438 4.092 -3.176 1.00 97.62 70 LEU A C 1
ATOM 539 O O . LEU A 1 70 ? -3.656 4.210 -3.293 1.00 97.62 70 LEU A O 1
ATOM 543 N N . VAL A 1 71 ? -1.859 3.676 -2.048 1.00 97.06 71 VAL A N 1
ATOM 544 C CA . VAL A 1 71 ? -2.603 3.327 -0.830 1.00 97.06 71 VAL A CA 1
ATOM 545 C C . VAL A 1 71 ? -3.422 4.519 -0.339 1.00 97.06 71 VAL A C 1
ATOM 547 O O . VAL A 1 71 ? -4.629 4.379 -0.145 1.00 97.06 71 VAL A O 1
ATOM 550 N N . LYS A 1 72 ? -2.819 5.714 -0.257 1.00 97.50 72 LYS A N 1
ATOM 551 C CA . LYS A 1 72 ? -3.528 6.964 0.072 1.00 97.50 72 LYS A CA 1
ATOM 552 C C . LYS A 1 72 ? -4.777 7.156 -0.787 1.00 97.50 72 LYS A C 1
ATOM 554 O O . LYS A 1 72 ? -5.869 7.408 -0.281 1.00 97.50 72 LYS A O 1
ATOM 559 N N . ARG A 1 73 ? -4.617 7.028 -2.109 1.00 97.06 73 ARG A N 1
ATOM 560 C CA . ARG A 1 73 ? -5.707 7.190 -3.081 1.00 97.06 73 ARG A CA 1
ATOM 561 C C . ARG A 1 73 ? -6.776 6.111 -2.926 1.00 97.06 73 ARG A C 1
ATOM 563 O O . ARG A 1 73 ? -7.955 6.445 -2.956 1.00 97.06 73 ARG A O 1
ATOM 570 N N . GLY A 1 74 ? -6.379 4.855 -2.725 1.00 94.94 74 GLY A N 1
ATOM 571 C CA . GLY A 1 74 ? -7.296 3.737 -2.507 1.00 94.94 74 GLY A CA 1
ATOM 572 C C . GLY A 1 74 ? -8.151 3.926 -1.255 1.00 94.94 74 GLY A C 1
ATOM 573 O O . GLY A 1 74 ? -9.373 3.820 -1.320 1.00 94.94 74 GLY A O 1
ATOM 574 N N . VAL A 1 75 ? -7.533 4.312 -0.138 1.00 93.56 75 VAL A N 1
ATOM 575 C CA . VAL A 1 75 ? -8.244 4.613 1.113 1.00 93.56 75 VAL A CA 1
ATOM 576 C C . VAL A 1 75 ? -9.185 5.807 0.945 1.00 93.56 75 VAL A C 1
ATOM 578 O O . VAL A 1 75 ? -10.357 5.728 1.311 1.00 93.56 75 VAL A O 1
ATOM 581 N N . ALA A 1 76 ? -8.713 6.896 0.332 1.00 94.44 76 ALA A N 1
ATOM 582 C CA . ALA A 1 76 ? -9.551 8.061 0.059 1.00 94.44 76 ALA A CA 1
ATOM 583 C C . ALA A 1 76 ? -10.750 7.722 -0.845 1.00 94.44 76 ALA A C 1
ATOM 585 O O . ALA A 1 76 ? -11.831 8.278 -0.658 1.00 94.44 76 ALA A O 1
ATOM 586 N N . ALA A 1 77 ? -10.583 6.813 -1.810 1.00 94.25 77 ALA A N 1
ATOM 587 C CA . ALA A 1 77 ? -11.675 6.330 -2.649 1.00 94.25 77 ALA A CA 1
ATOM 588 C C . ALA A 1 77 ? -12.702 5.528 -1.833 1.00 94.25 77 ALA A C 1
ATOM 590 O O . ALA A 1 77 ? -13.892 5.827 -1.912 1.00 94.25 77 ALA A O 1
ATOM 591 N N . LEU A 1 78 ? -12.258 4.599 -0.980 1.00 90.31 78 LEU A N 1
ATOM 592 C CA . LEU A 1 78 ? -13.146 3.822 -0.103 1.00 90.31 78 LEU A CA 1
ATOM 593 C C . LEU A 1 78 ? -13.980 4.719 0.823 1.00 90.31 78 LEU A C 1
ATOM 595 O O . LEU A 1 78 ? -15.185 4.517 0.962 1.00 90.31 78 LEU A O 1
ATOM 599 N N . LEU A 1 79 ? -13.365 5.751 1.409 1.00 90.00 79 LEU A N 1
ATOM 600 C CA . LEU A 1 79 ? -14.050 6.714 2.281 1.00 90.00 79 LEU A CA 1
ATOM 601 C C . LEU A 1 79 ? -15.068 7.597 1.545 1.00 90.00 79 LEU A C 1
ATOM 603 O O . LEU A 1 79 ? -15.971 8.143 2.182 1.00 90.00 79 LEU A O 1
ATOM 607 N N . LYS A 1 80 ? -14.924 7.767 0.226 1.00 88.81 80 LYS A N 1
ATOM 608 C CA . LYS A 1 80 ? -15.926 8.440 -0.613 1.00 88.81 80 LYS A CA 1
ATOM 609 C C . LYS A 1 80 ? -17.089 7.502 -0.924 1.00 88.81 80 LYS A C 1
ATOM 611 O O . LYS A 1 80 ? -18.237 7.915 -0.816 1.00 88.81 80 LYS A O 1
ATOM 616 N N . THR A 1 81 ? -16.803 6.243 -1.253 1.00 78.31 81 THR A N 1
ATOM 617 C CA . THR A 1 81 ? -17.826 5.235 -1.568 1.00 78.31 81 THR A CA 1
ATOM 618 C C . THR A 1 81 ? -18.664 4.854 -0.344 1.00 78.31 81 THR A C 1
ATOM 620 O O . THR A 1 81 ? -19.869 4.670 -0.467 1.00 78.31 81 THR A O 1
ATOM 623 N N . GLY A 1 82 ? -18.073 4.820 0.855 1.00 61.34 82 GLY A N 1
ATOM 624 C CA . GLY A 1 82 ? -18.776 4.517 2.109 1.00 61.34 82 GLY A CA 1
ATOM 625 C C . GLY A 1 82 ? -19.755 5.592 2.608 1.00 61.34 82 GLY A C 1
ATOM 626 O O . GLY A 1 82 ? -20.375 5.388 3.644 1.00 61.34 82 GLY A O 1
ATOM 627 N N . ARG A 1 83 ? -19.895 6.728 1.908 1.00 53.78 83 ARG A N 1
ATOM 628 C CA . ARG A 1 83 ? -20.898 7.775 2.199 1.00 53.78 83 ARG A CA 1
ATOM 629 C C . ARG A 1 83 ? -22.111 7.742 1.258 1.00 53.78 83 ARG A C 1
ATOM 631 O O . ARG A 1 83 ? -22.956 8.622 1.355 1.00 53.78 83 ARG A O 1
ATOM 638 N N . LEU A 1 84 ? -22.164 6.787 0.327 1.00 41.84 84 LEU A N 1
ATOM 639 C CA . LEU A 1 84 ? -23.238 6.639 -0.668 1.00 41.84 84 LEU A CA 1
ATOM 640 C C . LEU A 1 84 ? -24.221 5.502 -0.334 1.00 41.84 84 LEU A C 1
ATOM 642 O O . LEU A 1 84 ? -24.888 4.999 -1.235 1.00 41.84 84 LEU A O 1
ATOM 646 N N . VAL A 1 85 ? -24.306 5.091 0.935 1.00 38.97 85 VAL A N 1
ATOM 647 C CA . VAL A 1 85 ? -25.268 4.080 1.409 1.00 38.97 85 VAL A CA 1
ATOM 648 C C . VAL A 1 85 ? -26.208 4.695 2.428 1.00 38.97 85 VAL A C 1
ATOM 650 O O . VAL A 1 85 ? -25.684 5.378 3.338 1.00 38.97 85 VAL A O 1
#

pLDDT: mean 89.16, std 14.07, range [38.97, 98.0]

Mean predicted aligned error: 4.92 Å

Radius of gyration: 13.67 Å; Cα contacts (8 Å, |Δi|>4): 88; chains: 1; bounding box: 38×22×38 Å

Sequence (85 aa):
DKDKRCRIAVGSVEPVARRWAALEQAMAADSASALDPERTAGLALEHNDFQGRDGKEAEGWYRRQVLAPLVKRGVAALLKTGRLV

Secondary structure (DSSP, 8-state):
--S-----EE-SSSSS-EE-HHHHHHHHH---SS--HHHHHHHHHHT----PPPBTTB-HHHHHHTHHHHHHHHHHHHHHHTT--